Protein AF-A0A502DDG7-F1 (afdb_monomer_lite)

pLDDT: mean 87.7, std 16.16, range [49.12, 98.38]

InterPro domains:
  IPR029062 Class I glutamine amidotransferase-like [G3DSA:3.40.50.880] (12-57)

Foldseek 3Di:
DDDPDDPPDPPPDDAAEEEAEAEPPRDPVVVCVVVVVLVVVCVVVVHRNHDYDYHYD

Secondary structure (DSSP, 8-state):
------------PPPEEEEEEEPTT--HHHHHHHHHHHHHHHHHHTS--EEEEEEE-

Structure (mmCIF, N/CA/C/O backbone):
data_AF-A0A502DDG7-F1
#
_entry.id   AF-A0A502DDG7-F1
#
loop_
_atom_site.group_PDB
_atom_site.id
_atom_site.type_symbol
_atom_site.label_atom_id
_atom_site.label_alt_id
_atom_site.label_comp_id
_atom_site.label_asym_id
_atom_site.label_entity_id
_atom_site.label_seq_id
_atom_site.pdbx_PDB_ins_code
_atom_site.Cartn_x
_atom_site.Cartn_y
_atom_site.Cartn_z
_atom_site.occupancy
_atom_si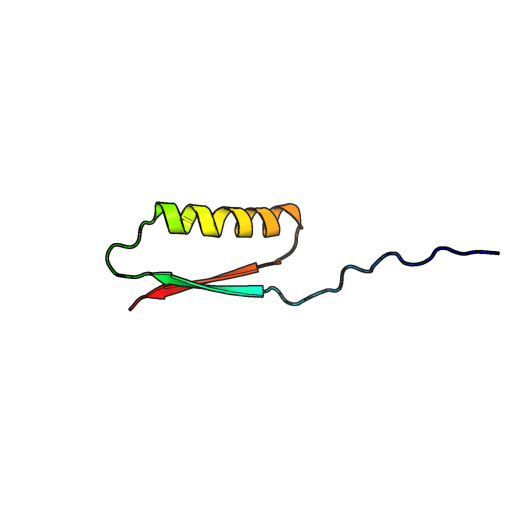te.B_iso_or_equiv
_atom_site.auth_seq_id
_atom_site.auth_comp_id
_atom_site.auth_asym_id
_atom_site.auth_atom_id
_atom_site.pdbx_PDB_model_num
ATOM 1 N N . MET A 1 1 ? -36.607 22.520 24.224 1.00 49.47 1 MET A N 1
ATOM 2 C CA . MET A 1 1 ? -36.413 21.066 24.051 1.00 49.47 1 MET A CA 1
ATOM 3 C C . MET A 1 1 ? -35.985 20.799 22.617 1.00 49.47 1 MET A C 1
ATOM 5 O O . MET A 1 1 ? -36.851 20.687 21.771 1.00 49.47 1 MET A O 1
ATOM 9 N N . THR A 1 2 ? -34.683 20.728 22.342 1.00 49.12 2 THR A N 1
ATOM 10 C CA . THR A 1 2 ? -34.126 20.077 21.139 1.00 49.12 2 THR A CA 1
ATOM 11 C C . THR A 1 2 ? -32.664 19.762 21.436 1.00 49.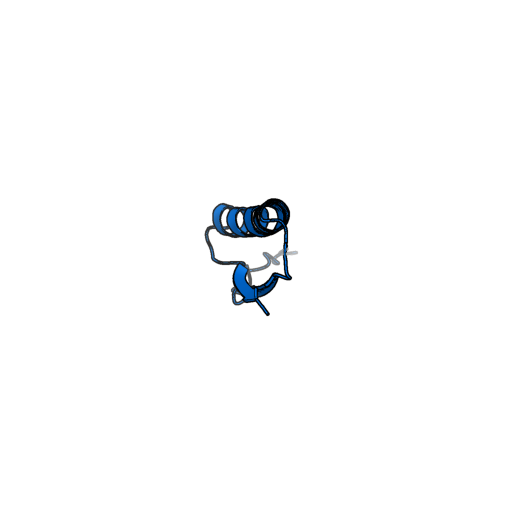12 2 THR A C 1
ATOM 13 O O . THR A 1 2 ? -31.785 20.608 21.286 1.00 49.12 2 THR A O 1
ATOM 16 N N . SER A 1 3 ? -32.425 18.556 21.943 1.00 53.72 3 SER A N 1
ATOM 17 C CA . SER A 1 3 ? -31.085 18.010 22.131 1.00 53.72 3 SER A CA 1
ATOM 18 C C . SER A 1 3 ? -30.557 17.559 20.770 1.00 53.72 3 SER A C 1
ATOM 20 O O . SER A 1 3 ? -31.018 16.555 20.234 1.00 53.72 3 SER A O 1
ATOM 22 N N . PHE A 1 4 ? -29.594 18.286 20.206 1.00 57.66 4 PHE A N 1
ATOM 23 C CA . PHE A 1 4 ? -28.816 17.822 19.058 1.00 57.66 4 PHE A CA 1
ATOM 24 C C . PHE A 1 4 ? -27.757 16.831 19.550 1.00 57.66 4 PHE A C 1
ATOM 26 O O . PHE A 1 4 ? -26.615 17.202 19.800 1.00 57.66 4 PHE A O 1
ATOM 33 N N . ASN A 1 5 ? -28.146 15.568 19.737 1.00 70.06 5 ASN A N 1
ATOM 34 C CA . ASN A 1 5 ? -27.187 14.488 19.934 1.00 70.06 5 ASN A CA 1
ATOM 35 C C . ASN A 1 5 ? -27.070 13.676 18.646 1.00 70.06 5 ASN A C 1
ATOM 37 O O . ASN A 1 5 ? -27.962 12.905 18.306 1.00 70.06 5 ASN A O 1
ATOM 41 N N . SER A 1 6 ? -25.966 13.863 17.932 1.00 60.94 6 SER A N 1
ATOM 42 C CA . SER A 1 6 ? -25.423 12.890 16.983 1.00 60.94 6 SER A CA 1
ATOM 43 C C . SER A 1 6 ? -23.938 13.189 16.804 1.00 60.94 6 SER A C 1
ATOM 45 O O . SER A 1 6 ? -23.472 13.542 15.725 1.00 60.94 6 SER A O 1
ATOM 47 N N . GLY A 1 7 ? -23.181 13.077 17.897 1.00 49.28 7 GLY A N 1
ATOM 48 C CA . GLY A 1 7 ? -21.757 12.802 17.769 1.00 49.28 7 GLY A CA 1
ATOM 49 C C . GLY A 1 7 ? -21.636 11.426 17.127 1.00 49.28 7 GLY A C 1
ATOM 50 O O . GLY A 1 7 ? -21.933 10.426 17.777 1.00 49.28 7 GLY A O 1
ATOM 51 N N . ALA A 1 8 ? -21.283 11.371 15.843 1.00 55.38 8 ALA A N 1
ATOM 52 C CA . ALA A 1 8 ? -20.947 10.121 15.183 1.00 55.38 8 ALA A CA 1
ATOM 53 C C . ALA A 1 8 ? -19.798 9.481 15.971 1.00 55.38 8 ALA A C 1
ATOM 55 O O . ALA A 1 8 ? -18.653 9.926 15.887 1.00 55.38 8 ALA A O 1
ATOM 56 N N . GLN A 1 9 ? -20.109 8.481 16.798 1.00 57.53 9 GLN A N 1
ATOM 57 C CA . GLN A 1 9 ? -19.085 7.694 17.466 1.00 57.53 9 GLN A CA 1
ATOM 58 C C . GLN A 1 9 ? -18.177 7.128 16.369 1.00 57.53 9 GLN A C 1
ATOM 60 O O . GLN A 1 9 ? -18.703 6.581 15.392 1.00 57.53 9 GLN A O 1
ATOM 65 N N . PRO A 1 10 ? -16.844 7.275 16.466 1.00 56.75 10 PRO A N 1
ATOM 66 C CA . PRO A 1 10 ? -15.945 6.698 15.486 1.00 56.75 10 PRO A CA 1
ATOM 67 C C . PRO A 1 10 ? -16.145 5.187 15.535 1.00 56.75 10 PRO A C 1
ATOM 69 O O . PRO A 1 10 ? -15.647 4.515 16.435 1.00 56.75 10 PRO A O 1
ATOM 72 N N . GLN A 1 11 ? -16.920 4.654 14.587 1.00 63.44 11 GLN A N 1
ATOM 73 C CA . GLN A 1 11 ? -17.112 3.220 14.446 1.00 63.44 11 GLN A CA 1
ATOM 74 C C . GLN A 1 11 ? -15.709 2.617 14.371 1.00 63.44 11 GLN A C 1
ATOM 76 O O . GLN A 1 11 ? -14.879 3.051 13.560 1.00 63.44 11 GLN A O 1
ATOM 81 N N . ASN A 1 12 ? -15.406 1.691 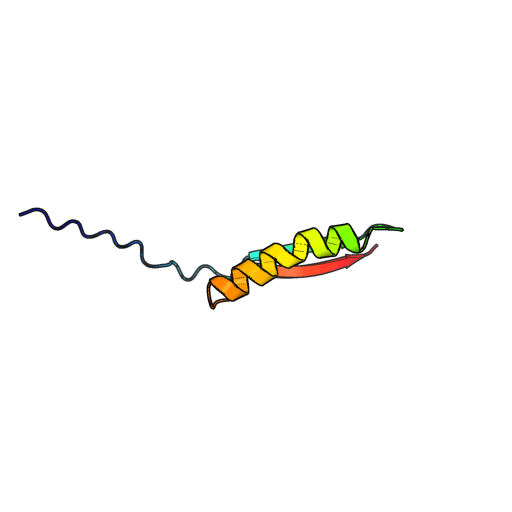15.278 1.00 66.50 12 ASN A N 1
ATOM 82 C CA . ASN A 1 12 ? -14.133 0.984 15.305 1.00 66.50 12 ASN A CA 1
ATOM 83 C C . ASN A 1 12 ? -14.107 -0.010 14.137 1.00 66.50 12 ASN A C 1
ATOM 85 O O . ASN A 1 12 ? -14.244 -1.217 14.316 1.00 66.50 12 ASN A O 1
ATOM 89 N N . ARG A 1 13 ? -14.068 0.522 12.913 1.00 79.81 13 ARG A N 1
ATOM 90 C CA . ARG A 1 13 ? -14.043 -0.259 11.686 1.00 79.81 13 ARG A CA 1
ATOM 91 C C . ARG A 1 13 ? -12.696 -0.963 11.619 1.00 79.81 13 ARG A C 1
ATOM 93 O O . ARG A 1 13 ? -11.664 -0.326 11.818 1.00 79.81 13 ARG A O 1
ATOM 100 N N . ALA A 1 14 ? -12.723 -2.265 11.346 1.00 90.75 14 ALA A N 1
ATOM 101 C CA . ALA A 1 14 ? -11.505 -3.031 11.131 1.00 90.75 14 ALA A CA 1
ATOM 102 C C . ALA A 1 14 ? -10.637 -2.352 10.048 1.00 90.75 14 ALA A C 1
ATOM 104 O O . ALA A 1 14 ? -11.202 -1.833 9.076 1.00 90.75 14 ALA A O 1
ATOM 105 N N . PRO A 1 15 ? -9.297 -2.354 10.190 1.00 95.38 15 PRO A N 1
ATOM 106 C CA . PRO A 1 15 ? -8.413 -1.743 9.204 1.00 95.38 15 PRO A CA 1
ATOM 107 C C . PRO A 1 15 ? -8.628 -2.340 7.810 1.00 95.38 15 PRO A C 1
ATOM 109 O O . PRO A 1 15 ? -8.728 -3.561 7.659 1.00 95.38 15 PRO A O 1
ATOM 112 N N . GLN A 1 16 ? -8.676 -1.494 6.785 1.00 96.50 16 GLN A N 1
ATOM 113 C CA . GLN A 1 16 ? -8.858 -1.929 5.404 1.00 96.50 16 GLN A CA 1
ATOM 114 C C . GLN A 1 16 ? -7.563 -2.545 4.863 1.00 96.50 16 GLN A C 1
ATOM 116 O O . GLN A 1 16 ? -6.495 -1.953 4.984 1.00 96.50 16 GLN 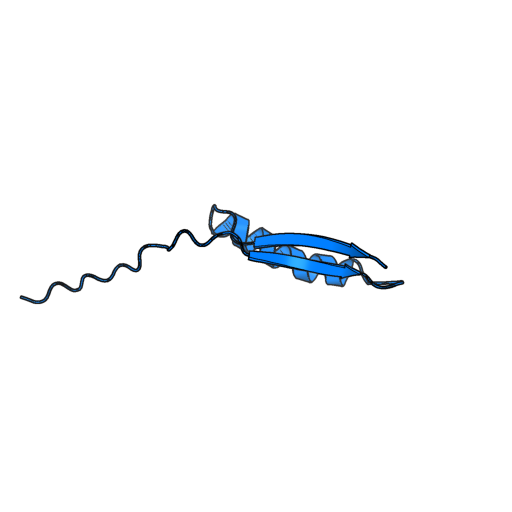A O 1
ATOM 121 N N . SER A 1 17 ? -7.659 -3.724 4.247 1.00 96.94 17 SER A N 1
ATOM 122 C CA . SER A 1 17 ? -6.511 -4.417 3.647 1.00 96.94 17 SER A CA 1
ATOM 123 C C . SER A 1 17 ? -6.395 -4.103 2.154 1.00 96.94 17 SER A C 1
ATOM 125 O O . SER A 1 17 ? -7.386 -4.187 1.430 1.00 96.94 17 SER A O 1
ATOM 127 N N . ILE A 1 18 ? -5.193 -3.742 1.700 1.00 97.81 18 ILE A N 1
ATOM 128 C CA . ILE A 1 18 ? -4.881 -3.359 0.315 1.00 97.81 18 ILE A CA 1
ATOM 129 C C . ILE A 1 18 ? -3.730 -4.232 -0.208 1.00 97.81 18 ILE A C 1
ATOM 131 O O . ILE A 1 18 ? -2.701 -4.372 0.447 1.00 97.81 18 ILE A O 1
ATOM 135 N N . GLY A 1 19 ? -3.892 -4.821 -1.394 1.00 97.38 19 GLY A N 1
ATOM 136 C CA . GLY A 1 19 ? -2.833 -5.570 -2.075 1.00 97.38 19 GLY A CA 1
ATOM 137 C C . GLY A 1 19 ? -2.214 -4.754 -3.207 1.00 97.38 19 GLY A C 1
ATOM 138 O O . GLY A 1 19 ? -2.933 -4.310 -4.099 1.00 97.38 19 GLY A O 1
ATOM 139 N N . PHE A 1 20 ? -0.894 -4.585 -3.190 1.00 97.00 20 PHE A N 1
ATOM 140 C CA . PHE A 1 20 ? -0.131 -4.006 -4.296 1.00 97.00 20 PHE A CA 1
ATOM 141 C C . PHE A 1 20 ? 0.458 -5.129 -5.146 1.00 97.00 20 PHE A C 1
ATOM 143 O O . PHE A 1 20 ? 1.455 -5.728 -4.751 1.00 97.00 20 PHE A O 1
ATOM 150 N N . LEU A 1 21 ? -0.158 -5.421 -6.294 1.00 96.75 21 LEU A N 1
ATOM 151 C CA . LEU A 1 21 ? 0.400 -6.356 -7.271 1.00 96.75 21 LEU A CA 1
ATOM 152 C C . LEU A 1 21 ? 1.489 -5.656 -8.087 1.00 96.75 21 LEU A C 1
ATOM 154 O O . LEU A 1 21 ? 1.202 -4.753 -8.873 1.00 96.75 21 LEU A O 1
ATOM 158 N N . LEU A 1 22 ? 2.730 -6.073 -7.879 1.00 96.50 22 LEU A N 1
ATOM 159 C CA . LEU A 1 22 ? 3.895 -5.599 -8.605 1.00 96.50 22 LEU A CA 1
ATOM 160 C C . LEU A 1 22 ? 4.091 -6.479 -9.839 1.00 96.50 22 LEU A C 1
ATOM 162 O O . LEU A 1 22 ? 4.150 -7.702 -9.735 1.00 96.50 22 LEU A O 1
ATOM 166 N N . LEU A 1 23 ? 4.170 -5.835 -10.999 1.00 95.62 23 LEU A N 1
ATOM 167 C CA . LEU A 1 23 ? 4.497 -6.478 -12.269 1.00 95.62 23 LEU A CA 1
ATOM 168 C C . LEU A 1 23 ? 5.998 -6.354 -12.553 1.00 95.62 23 LEU A C 1
ATOM 170 O O . LEU A 1 23 ? 6.707 -5.587 -11.894 1.00 95.62 23 LEU A O 1
ATOM 174 N N . ASP A 1 24 ? 6.472 -7.062 -13.575 1.00 94.00 24 ASP A N 1
ATOM 175 C CA . ASP A 1 24 ? 7.848 -6.926 -14.043 1.00 94.00 24 ASP A CA 1
ATOM 176 C C . ASP A 1 24 ? 8.194 -5.466 -14.342 1.00 94.00 24 ASP A C 1
ATOM 178 O O . ASP A 1 24 ? 7.453 -4.746 -15.016 1.00 94.00 24 ASP A O 1
ATOM 182 N N . ASN A 1 25 ? 9.353 -5.034 -13.842 1.00 93.00 25 ASN A N 1
ATOM 183 C CA . ASN A 1 25 ? 9.846 -3.661 -13.969 1.00 93.00 25 ASN A CA 1
ATOM 184 C C . ASN A 1 25 ? 8.896 -2.593 -13.386 1.00 93.00 25 ASN A C 1
ATOM 186 O O . ASN A 1 25 ? 8.935 -1.431 -13.803 1.00 93.00 25 ASN A O 1
ATOM 190 N N . PHE A 1 26 ? 8.050 -2.958 -12.413 1.00 94.81 26 PHE A N 1
ATOM 191 C CA . PHE A 1 26 ? 7.215 -1.989 -11.708 1.00 94.81 26 PHE A CA 1
ATOM 192 C C . PHE A 1 26 ? 8.066 -0.929 -11.004 1.00 94.81 26 PHE A C 1
ATOM 194 O O . PHE A 1 26 ? 9.112 -1.207 -10.413 1.00 94.81 26 PHE A O 1
ATOM 201 N N . THR A 1 27 ? 7.595 0.314 -11.041 1.00 95.62 27 THR A N 1
ATOM 202 C CA . THR A 1 27 ? 8.359 1.440 -10.511 1.00 95.62 27 THR A CA 1
ATOM 203 C C . THR A 1 27 ? 8.229 1.522 -8.986 1.00 95.62 27 THR A C 1
ATOM 205 O O . THR A 1 27 ? 7.131 1.625 -8.431 1.00 95.62 27 THR A O 1
ATOM 208 N N . LEU A 1 28 ? 9.365 1.539 -8.281 1.00 94.31 28 LEU A N 1
ATOM 209 C CA . LEU A 1 28 ? 9.374 1.708 -6.823 1.00 94.31 28 LEU A CA 1
ATOM 210 C C . LEU A 1 28 ? 8.850 3.086 -6.393 1.00 94.31 28 LEU A C 1
ATOM 212 O O . LEU A 1 28 ? 8.275 3.211 -5.314 1.00 94.31 28 LEU A O 1
ATOM 216 N N . ILE A 1 29 ? 8.991 4.109 -7.245 1.00 97.19 29 ILE A N 1
ATOM 217 C CA . ILE A 1 29 ? 8.470 5.448 -6.957 1.00 97.19 29 ILE A CA 1
ATOM 218 C C . ILE A 1 29 ? 6.938 5.464 -6.945 1.00 97.19 29 ILE A C 1
ATOM 220 O O . ILE A 1 29 ? 6.350 6.047 -6.038 1.00 97.19 29 ILE A O 1
ATOM 224 N N . SER A 1 30 ? 6.282 4.747 -7.864 1.00 95.88 30 SER A N 1
ATOM 225 C CA . SER A 1 30 ? 4.822 4.593 -7.862 1.00 95.88 30 SER A CA 1
ATOM 226 C C . SER A 1 30 ? 4.330 3.846 -6.623 1.00 95.88 30 SER A C 1
ATOM 228 O O . SER A 1 30 ? 3.331 4.257 -6.031 1.00 95.88 30 SER A O 1
ATOM 230 N N . LEU A 1 31 ? 5.038 2.788 -6.198 1.00 97.19 31 LEU A N 1
ATOM 231 C CA . LEU A 1 31 ? 4.706 2.071 -4.960 1.00 97.19 31 LEU A CA 1
ATOM 232 C C . LEU A 1 31 ? 4.796 3.006 -3.749 1.00 97.19 31 LEU A C 1
ATOM 234 O O . LEU A 1 31 ? 3.855 3.085 -2.960 1.00 97.19 31 LEU A O 1
ATOM 238 N N . ALA A 1 32 ? 5.899 3.748 -3.626 1.00 97.25 32 ALA A N 1
ATOM 239 C CA . ALA A 1 32 ? 6.106 4.691 -2.532 1.00 97.25 32 ALA A CA 1
ATOM 240 C C . ALA A 1 32 ? 5.018 5.777 -2.507 1.00 97.25 32 ALA A C 1
ATOM 242 O O . ALA A 1 32 ? 4.424 6.026 -1.460 1.00 97.25 32 ALA A O 1
ATOM 243 N N . SER A 1 33 ? 4.680 6.366 -3.660 1.00 97.44 33 SER A N 1
ATOM 244 C CA . SER A 1 33 ? 3.614 7.371 -3.755 1.00 97.44 33 SER A CA 1
ATOM 245 C C . SER A 1 33 ? 2.242 6.849 -3.322 1.00 97.44 33 SER A C 1
ATOM 247 O O . SER A 1 33 ? 1.434 7.633 -2.828 1.00 97.44 33 SER A O 1
ATOM 249 N N . ALA A 1 34 ? 1.968 5.551 -3.481 1.00 96.69 34 ALA A N 1
ATOM 250 C CA . ALA A 1 34 ? 0.714 4.949 -3.037 1.00 96.69 34 ALA A CA 1
ATOM 251 C C . ALA A 1 34 ? 0.724 4.562 -1.546 1.00 96.69 34 ALA A C 1
ATOM 253 O O . ALA A 1 34 ? -0.296 4.692 -0.871 1.00 96.69 34 ALA A O 1
ATOM 254 N N . VAL A 1 35 ? 1.864 4.107 -1.019 1.00 97.94 35 VAL A N 1
ATOM 255 C CA . VAL A 1 35 ? 2.004 3.668 0.381 1.00 97.94 35 VAL A CA 1
ATOM 256 C C . VAL A 1 35 ? 2.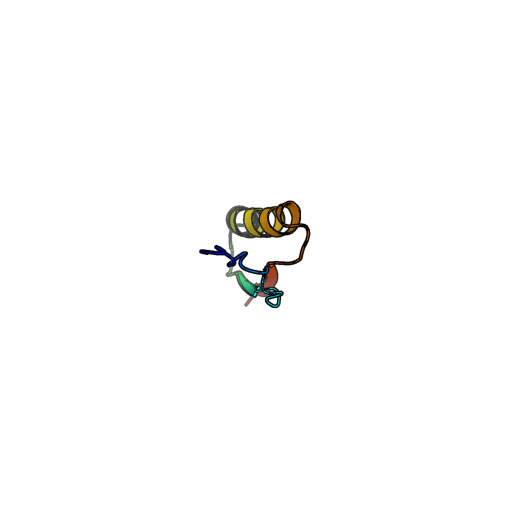090 4.850 1.349 1.00 97.94 35 VAL A C 1
ATOM 258 O O . VAL A 1 35 ? 1.487 4.809 2.424 1.00 97.94 35 VAL A O 1
ATOM 261 N N . GLU A 1 36 ? 2.793 5.921 0.981 1.00 98.38 36 GLU A N 1
ATOM 262 C CA . GLU A 1 36 ? 3.040 7.048 1.888 1.00 98.38 36 GLU A CA 1
ATOM 263 C C . GLU A 1 36 ? 1.757 7.727 2.406 1.00 98.38 36 GLU A C 1
ATOM 265 O O . GLU A 1 36 ? 1.660 7.950 3.616 1.00 98.38 36 GLU A O 1
ATOM 270 N N . PRO A 1 37 ? 0.718 7.982 1.587 1.00 97.88 37 PRO A N 1
ATOM 271 C CA . PRO A 1 37 ? -0.559 8.493 2.083 1.00 97.88 37 PRO A CA 1
ATOM 272 C C . PRO A 1 37 ? -1.252 7.558 3.082 1.00 97.88 37 PRO A C 1
ATOM 274 O O . PRO A 1 37 ? -1.814 8.035 4.067 1.00 97.88 37 PRO A O 1
ATOM 277 N N . LEU A 1 38 ? -1.192 6.236 2.874 1.00 98.12 38 LEU A N 1
ATOM 278 C CA . LEU A 1 38 ? -1.786 5.251 3.792 1.00 98.12 38 LEU A CA 1
ATOM 279 C C . LEU A 1 38 ? -1.067 5.267 5.142 1.00 98.12 38 LEU A C 1
ATOM 281 O O . LEU A 1 38 ? -1.703 5.287 6.199 1.00 98.12 38 LEU A O 1
ATOM 285 N N . ARG A 1 39 ? 0.268 5.326 5.102 1.00 97.69 39 ARG A N 1
ATOM 286 C CA . ARG A 1 39 ? 1.110 5.451 6.292 1.00 97.69 39 ARG A CA 1
ATOM 287 C C . ARG A 1 39 ? 0.823 6.752 7.041 1.00 97.69 39 ARG A C 1
ATOM 289 O O . ARG A 1 39 ? 0.650 6.723 8.259 1.00 97.69 39 ARG A O 1
ATOM 296 N N . MET A 1 40 ? 0.720 7.878 6.331 1.00 98.31 40 MET A N 1
ATOM 297 C CA . MET A 1 40 ? 0.360 9.167 6.931 1.00 98.31 40 MET A CA 1
ATOM 298 C C . MET A 1 40 ? -1.046 9.147 7.533 1.00 98.31 40 MET A C 1
ATOM 300 O O . MET A 1 40 ? -1.234 9.666 8.628 1.00 98.31 40 MET A O 1
ATOM 304 N N . ALA A 1 41 ? -2.025 8.525 6.875 1.00 97.62 41 ALA A N 1
ATOM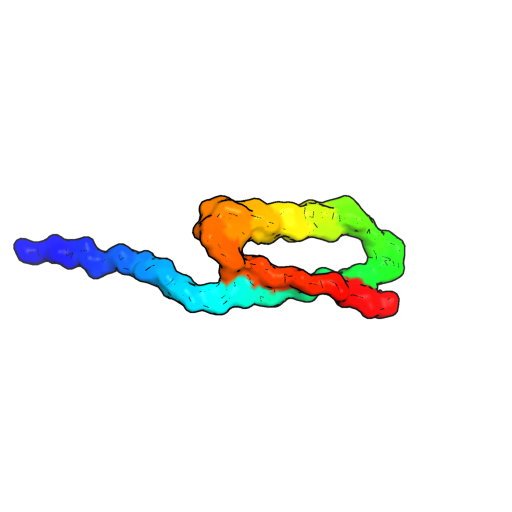 305 C CA . ALA A 1 41 ? -3.377 8.406 7.412 1.00 97.62 41 ALA A CA 1
ATOM 306 C C . ALA A 1 41 ? -3.402 7.594 8.718 1.00 97.62 41 ALA A C 1
ATOM 308 O O . ALA A 1 41 ? -4.024 8.018 9.694 1.00 97.62 41 ALA A O 1
ATOM 309 N N . ASN A 1 42 ? -2.673 6.474 8.777 1.00 97.44 42 ASN A N 1
ATOM 310 C CA . ASN A 1 42 ? -2.504 5.709 10.015 1.00 97.44 42 ASN A CA 1
ATOM 311 C C . ASN A 1 42 ? -1.862 6.575 11.115 1.00 97.44 42 ASN A C 1
ATOM 313 O O . ASN A 1 42 ? -2.396 6.660 12.219 1.00 97.44 42 ASN A O 1
ATOM 317 N N . GLN A 1 43 ? -0.777 7.289 10.792 1.00 97.69 43 GLN A N 1
ATOM 318 C CA . GLN A 1 43 ? -0.071 8.161 11.735 1.00 97.69 43 GLN A CA 1
ATOM 319 C C . GLN A 1 43 ? -0.962 9.287 12.280 1.00 97.69 43 GLN A C 1
ATOM 321 O O . GLN A 1 43 ? -1.043 9.479 13.491 1.00 97.69 43 GLN A O 1
ATOM 326 N N . LEU A 1 44 ? -1.631 10.033 11.397 1.00 97.44 44 LEU A N 1
ATOM 327 C CA . LEU A 1 44 ? -2.466 11.180 11.765 1.00 97.44 44 LEU A CA 1
ATOM 328 C C . LEU A 1 44 ? -3.725 10.762 12.526 1.00 97.44 44 LEU A C 1
ATOM 330 O O . LEU A 1 44 ? -4.226 11.523 13.349 1.00 97.44 44 LEU A O 1
ATOM 334 N N . SER A 1 45 ? -4.239 9.560 12.265 1.00 94.88 45 SER A N 1
ATOM 335 C CA . SER A 1 45 ? -5.417 9.044 12.965 1.00 94.88 45 SER A CA 1
ATOM 336 C C . SER A 1 45 ? -5.108 8.419 14.327 1.00 94.88 45 SER A C 1
ATOM 338 O O . SER A 1 45 ? -6.040 8.145 15.083 1.00 94.88 45 SER A O 1
ATOM 340 N N . GLY A 1 46 ? -3.832 8.158 14.636 1.00 95.12 46 GLY A N 1
ATOM 341 C CA . GLY A 1 46 ? -3.417 7.474 15.864 1.00 95.12 46 GLY A CA 1
ATOM 342 C C . GLY A 1 46 ? -3.913 6.027 15.972 1.00 95.12 46 GLY A C 1
ATOM 343 O O . GLY A 1 46 ? -3.859 5.442 17.053 1.00 95.12 46 GLY A O 1
ATOM 344 N N . ARG A 1 47 ? -4.419 5.445 14.878 1.00 93.50 47 ARG A N 1
ATOM 345 C CA . ARG A 1 47 ? -4.894 4.060 14.807 1.00 93.50 47 ARG A CA 1
ATOM 346 C C . ARG A 1 47 ? -4.606 3.453 13.439 1.00 93.50 47 ARG A C 1
ATOM 348 O O . ARG A 1 47 ? -4.347 4.148 12.462 1.00 93.50 47 ARG A O 1
ATOM 355 N N . GLU A 1 48 ? -4.679 2.134 13.358 1.00 95.06 48 GLU A N 1
ATOM 356 C CA . GLU A 1 48 ? -4.530 1.430 12.090 1.00 95.06 48 GLU A CA 1
ATOM 357 C C . GLU A 1 48 ? -5.818 1.589 11.261 1.00 95.06 48 GLU A C 1
ATOM 359 O O . GLU A 1 48 ? -6.856 1.019 11.590 1.00 95.06 48 GLU A O 1
ATOM 364 N N . LEU A 1 49 ? -5.784 2.405 10.206 1.00 96.12 49 LEU A N 1
ATOM 365 C CA . LEU A 1 49 ? -6.882 2.540 9.239 1.00 96.12 49 LEU A CA 1
ATOM 366 C C . LEU A 1 49 ? -6.680 1.613 8.042 1.00 96.12 49 LEU A C 1
ATOM 368 O O . LEU A 1 49 ? -7.647 1.073 7.505 1.00 96.12 49 LEU A O 1
ATOM 372 N N . TYR A 1 50 ? -5.422 1.419 7.649 1.00 97.50 50 TYR A N 1
ATOM 373 C CA . TYR A 1 50 ? -5.023 0.652 6.478 1.00 97.50 50 TYR A CA 1
ATOM 374 C C . TYR A 1 50 ? -3.909 -0.332 6.811 1.00 97.50 50 TYR A C 1
ATOM 376 O O . TYR A 1 50 ? -2.974 -0.006 7.541 1.00 97.50 50 TYR A O 1
ATOM 384 N N . ARG A 1 51 ? -3.986 -1.509 6.198 1.00 97.31 51 ARG A N 1
ATOM 385 C CA . ARG A 1 51 ? -2.922 -2.509 6.113 1.00 97.31 51 ARG A CA 1
ATOM 386 C C . ARG A 1 51 ? -2.637 -2.787 4.652 1.00 97.31 51 ARG A C 1
ATOM 388 O O . ARG A 1 51 ? -3.560 -2.792 3.838 1.00 97.31 51 ARG A O 1
ATOM 395 N N . TRP A 1 52 ? -1.382 -3.045 4.317 1.00 97.75 52 TRP A N 1
ATOM 396 C CA . TRP A 1 52 ? -1.014 -3.368 2.947 1.00 97.75 52 TRP A CA 1
ATOM 397 C C . TRP A 1 52 ? -0.040 -4.532 2.854 1.00 97.75 52 TRP A C 1
ATOM 399 O O . TRP A 1 52 ? 0.731 -4.798 3.774 1.00 97.75 52 TRP A O 1
ATOM 409 N N . THR A 1 53 ? -0.091 -5.221 1.718 1.00 97.88 53 THR A N 1
ATOM 410 C CA . THR A 1 53 ? 0.849 -6.279 1.349 1.00 97.88 53 THR A CA 1
ATOM 411 C C . THR A 1 53 ? 1.265 -6.120 -0.108 1.00 97.88 53 THR A C 1
ATOM 413 O O . THR A 1 53 ? 0.486 -5.635 -0.931 1.00 97.88 53 THR A O 1
ATOM 416 N N . THR A 1 54 ? 2.495 -6.507 -0.427 1.00 96.94 54 THR A N 1
ATOM 417 C CA . THR A 1 54 ? 2.997 -6.566 -1.801 1.00 96.94 54 THR A CA 1
ATOM 418 C C . THR A 1 54 ? 2.849 -7.985 -2.325 1.00 96.94 54 THR A C 1
ATOM 420 O O . THR A 1 54 ? 3.294 -8.934 -1.682 1.00 96.94 54 THR A O 1
ATOM 423 N N . LEU A 1 55 ? 2.244 -8.117 -3.497 1.00 96.88 55 LEU A N 1
ATOM 424 C CA . LEU A 1 55 ? 2.127 -9.357 -4.252 1.00 96.88 55 LEU A CA 1
ATOM 425 C C . LEU A 1 55 ? 3.011 -9.227 -5.493 1.00 96.88 55 LEU A C 1
ATOM 427 O O . LEU A 1 55 ? 3.111 -8.138 -6.052 1.00 96.88 55 LEU A O 1
ATOM 431 N N . SER A 1 56 ? 3.628 -10.311 -5.938 1.00 92.81 56 SER A N 1
ATOM 432 C CA . SER A 1 56 ? 4.406 -10.347 -7.178 1.00 92.81 56 SER A CA 1
ATOM 433 C C . SER A 1 56 ? 4.097 -11.627 -7.940 1.00 92.81 56 SER A C 1
ATOM 435 O O . SER A 1 56 ? 3.776 -12.647 -7.321 1.00 92.81 56 SER A O 1
ATOM 437 N N . VAL A 1 57 ? 4.184 -11.548 -9.263 1.00 85.19 57 VAL A N 1
ATOM 438 C CA . VAL A 1 57 ? 4.075 -12.685 -10.189 1.00 85.19 57 VAL A CA 1
ATOM 439 C C . VAL A 1 57 ? 5.428 -13.024 -10.784 1.00 85.19 57 VAL A C 1
ATOM 441 O O . VAL A 1 57 ? 6.272 -12.106 -10.837 1.00 85.19 57 VAL A O 1
#

Radius of gyration: 17.3 Å; chains: 1; bounding box: 46×34×38 Å

Organism: NCBI:txid49897

Sequence (57 aa):
MTSFNSGAQPQNRAPQSIGFLLLDNFTLISLASAVEPLRMANQLSGRELYRWTTLSV